Protein AF-A0AAD5AN20-F1 (afdb_monomer_lite)

Organism: Silurus asotus (NCBI:txid30991)

InterPro domains:
  IPR009125 ATP synthase membrane subunit K [PF14960] (1-51)
  IPR009125 ATP synthase membrane subunit K [PR01821] (9-27)
  IPR009125 ATP synthase membrane subunit K [PR01821] (28-46)
  IPR009125 ATP synthase membrane subunit K [PR01821] (47-57)
  IPR009125 ATP synthase membrane subunit K [PTHR34038] (1-53)

Sequence (57 aa):
MAGHDSGTHHQFTGIAKYFNSYTITGRRNCVLATYAGIATLILFFKLKPKKKAVTAS

Secondary structure (DSSP, 8-state):
------TT-----HHHHHS-SSSHHHHHHHHHHHHHHHHHHHHHHHHSPPPPP----

pLDDT: mean 81.31, std 16.97, range [45.78, 98.25]

Structure (mmCIF, N/CA/C/O backbone):
data_AF-A0AAD5AN20-F1
#
_entry.id   AF-A0AAD5AN20-F1
#
loop_
_atom_site.group_PDB
_atom_site.id
_atom_site.type_symbol
_atom_site.label_atom_id
_atom_site.label_alt_id
_atom_site.label_comp_id
_atom_site.label_asym_id
_atom_site.label_entity_id
_atom_site.label_seq_id
_atom_site.pdbx_PDB_ins_code
_atom_site.Cartn_x
_atom_site.Cartn_y
_atom_site.Cartn_z
_atom_site.occupancy
_atom_site.B_iso_or_equiv
_atom_site.auth_seq_id
_atom_site.auth_comp_id
_atom_site.auth_asym_id
_atom_site.auth_atom_id
_atom_site.pdbx_PDB_model_num
ATOM 1 N N . MET A 1 1 ? 20.674 -14.399 -18.202 1.00 57.44 1 MET A N 1
ATOM 2 C CA . MET A 1 1 ? 19.495 -14.181 -19.061 1.00 57.44 1 MET A CA 1
ATOM 3 C C . MET A 1 1 ? 19.700 -12.880 -19.811 1.00 57.44 1 MET A C 1
ATOM 5 O O . MET A 1 1 ? 19.524 -11.817 -19.233 1.00 57.44 1 MET A O 1
ATOM 9 N N . ALA A 1 2 ? 20.193 -12.974 -21.046 1.00 61.06 2 ALA A N 1
ATOM 10 C CA . ALA A 1 2 ? 20.213 -11.858 -21.980 1.00 61.06 2 ALA A CA 1
ATOM 11 C C . ALA A 1 2 ? 18.803 -11.750 -22.569 1.00 61.06 2 ALA A C 1
ATOM 13 O O . ALA A 1 2 ? 18.344 -12.676 -23.233 1.00 61.06 2 ALA A O 1
ATOM 14 N N . GLY A 1 3 ? 18.103 -10.669 -22.249 1.00 48.31 3 GLY A N 1
ATOM 15 C CA . GLY A 1 3 ? 16.745 -10.407 -22.702 1.00 48.31 3 GLY A CA 1
ATOM 16 C C . GLY A 1 3 ? 16.540 -8.905 -22.723 1.00 48.31 3 GLY A C 1
ATOM 17 O O . GLY A 1 3 ? 16.634 -8.237 -21.700 1.00 48.31 3 GLY A O 1
ATOM 18 N N . HIS A 1 4 ? 16.369 -8.379 -23.922 1.00 52.69 4 HIS A N 1
ATOM 19 C CA . HIS A 1 4 ? 16.130 -6.984 -24.232 1.00 52.69 4 HIS A CA 1
ATOM 20 C C . HIS A 1 4 ? 14.728 -6.573 -23.738 1.00 52.69 4 HIS A C 1
ATOM 22 O O . HIS A 1 4 ? 13.817 -6.404 -24.537 1.00 52.69 4 HIS A O 1
ATOM 28 N N . ASP A 1 5 ? 14.543 -6.395 -22.426 1.00 57.41 5 ASP A N 1
ATOM 29 C CA . ASP A 1 5 ? 13.313 -5.832 -21.837 1.00 57.41 5 ASP A CA 1
ATOM 30 C C . ASP A 1 5 ? 13.343 -4.292 -21.840 1.00 57.41 5 ASP A C 1
ATOM 32 O O . ASP A 1 5 ? 12.878 -3.621 -20.921 1.00 57.41 5 ASP A O 1
ATOM 36 N N . SER A 1 6 ? 13.889 -3.705 -22.909 1.00 50.06 6 SER A N 1
ATOM 37 C CA . SER A 1 6 ? 13.816 -2.263 -23.168 1.00 50.06 6 SER A CA 1
ATOM 38 C C . SER A 1 6 ? 12.428 -1.816 -23.650 1.00 50.06 6 SER A C 1
ATOM 40 O O . SER A 1 6 ? 12.216 -0.642 -23.947 1.00 50.06 6 SER A O 1
ATOM 42 N N . GLY A 1 7 ? 11.456 -2.732 -23.699 1.00 50.62 7 GLY A N 1
ATOM 43 C CA . GLY A 1 7 ? 10.045 -2.427 -23.883 1.00 50.62 7 GLY A CA 1
ATOM 44 C C . GLY A 1 7 ? 9.407 -2.065 -22.546 1.00 50.62 7 GLY A C 1
ATOM 45 O O . GLY A 1 7 ? 9.121 -2.944 -21.742 1.00 50.62 7 GLY A O 1
ATOM 46 N N . THR A 1 8 ? 9.130 -0.775 -22.339 1.00 54.34 8 THR A N 1
ATOM 47 C CA . THR A 1 8 ? 8.425 -0.188 -21.176 1.00 54.34 8 THR A CA 1
ATOM 48 C C . THR A 1 8 ? 9.273 0.135 -19.937 1.00 54.34 8 THR A C 1
ATOM 50 O O . THR A 1 8 ? 8.851 -0.045 -18.795 1.00 54.34 8 THR A O 1
ATOM 53 N N . HIS A 1 9 ? 10.441 0.758 -20.122 1.00 56.41 9 HIS A N 1
ATOM 54 C CA . HIS A 1 9 ? 11.034 1.563 -19.046 1.00 56.41 9 HIS A CA 1
ATOM 55 C C . HIS A 1 9 ? 10.156 2.795 -18.789 1.00 56.41 9 HIS A C 1
ATOM 57 O O . HIS A 1 9 ? 10.471 3.903 -19.216 1.00 56.41 9 HIS A O 1
ATOM 63 N N . HIS A 1 10 ? 9.015 2.612 -18.124 1.00 64.00 10 HIS A N 1
ATOM 64 C CA . HIS A 1 10 ? 8.203 3.726 -17.679 1.00 64.00 10 HIS A CA 1
ATOM 65 C C . HIS A 1 10 ? 9.040 4.547 -16.697 1.00 64.00 10 HIS A C 1
ATOM 67 O O . HIS A 1 10 ? 9.218 4.174 -15.535 1.00 64.00 10 HIS A O 1
ATOM 73 N N . GLN A 1 11 ? 9.595 5.656 -17.180 1.00 74.38 11 GLN A N 1
ATOM 74 C CA . GLN A 1 11 ? 10.420 6.565 -16.398 1.00 74.38 11 GLN A CA 1
ATOM 75 C C . GLN A 1 11 ? 9.511 7.442 -15.529 1.00 74.38 11 GLN A C 1
ATOM 77 O O . GLN A 1 11 ? 9.468 8.662 -15.647 1.00 74.38 11 GLN A O 1
ATOM 82 N N . PHE A 1 12 ? 8.713 6.797 -14.678 1.00 81.62 12 PHE A N 1
ATOM 83 C CA . PHE A 1 12 ? 7.850 7.487 -13.739 1.00 81.62 12 PHE A CA 1
ATOM 84 C C . PHE A 1 12 ? 8.710 8.279 -12.754 1.00 81.62 12 PHE A C 1
ATOM 86 O O . PHE A 1 12 ? 9.700 7.777 -12.211 1.00 81.62 12 PHE A O 1
ATOM 93 N N . THR A 1 13 ? 8.313 9.519 -12.504 1.00 88.25 13 THR A N 1
ATOM 94 C CA . THR A 1 13 ? 8.965 10.424 -11.558 1.00 88.25 13 THR A CA 1
ATOM 95 C C . THR A 1 13 ? 8.048 10.687 -10.361 1.00 88.25 13 THR A C 1
ATOM 97 O O . THR A 1 1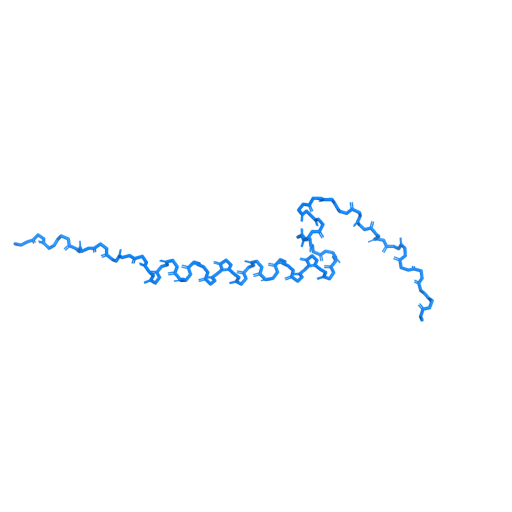3 ? 6.8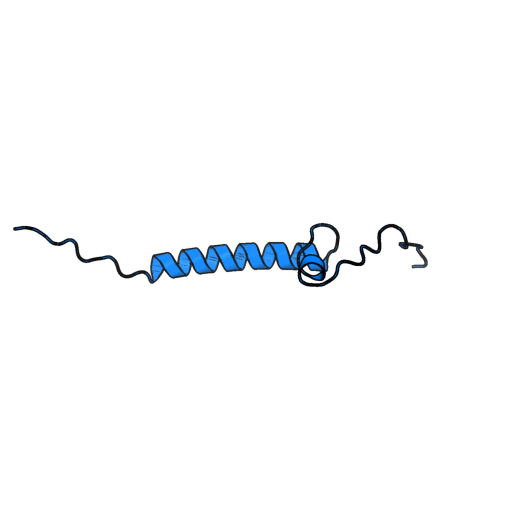64 10.338 -10.365 1.00 88.25 13 THR A O 1
ATOM 100 N N . GLY A 1 14 ? 8.610 11.245 -9.286 1.00 89.50 14 GLY A N 1
ATOM 101 C CA . GLY A 1 14 ? 7.855 11.589 -8.078 1.00 89.50 14 GLY A CA 1
ATOM 102 C C . GLY A 1 14 ? 7.108 10.402 -7.455 1.00 89.50 14 GLY A C 1
ATOM 103 O O . GLY A 1 14 ? 7.652 9.304 -7.329 1.00 89.50 14 GLY A O 1
ATOM 104 N N . ILE A 1 15 ? 5.848 10.628 -7.067 1.00 90.00 15 ILE A N 1
ATOM 105 C CA . ILE A 1 15 ? 4.991 9.630 -6.401 1.00 90.00 15 ILE A CA 1
ATOM 106 C C . ILE A 1 15 ? 4.651 8.469 -7.344 1.00 90.00 15 ILE A C 1
ATOM 108 O O . ILE A 1 15 ? 4.651 7.314 -6.919 1.00 90.00 15 ILE A O 1
ATOM 112 N N . ALA A 1 16 ? 4.445 8.748 -8.636 1.00 89.06 16 ALA A N 1
ATOM 113 C CA . ALA A 1 16 ? 4.117 7.731 -9.636 1.00 89.06 16 ALA A CA 1
ATOM 114 C C . ALA A 1 16 ? 5.233 6.684 -9.798 1.00 89.06 16 ALA A C 1
ATOM 116 O O . ALA A 1 16 ? 4.964 5.534 -10.142 1.00 89.06 16 ALA A O 1
ATOM 117 N N . LYS A 1 17 ? 6.488 7.033 -9.478 1.00 90.19 17 LYS A N 1
ATOM 118 C CA . LYS A 1 17 ? 7.601 6.070 -9.439 1.00 90.19 17 LYS A CA 1
ATOM 119 C C . LYS A 1 17 ? 7.357 4.939 -8.443 1.00 90.19 17 LYS A C 1
ATOM 121 O O . LYS A 1 17 ? 7.702 3.792 -8.716 1.00 90.19 17 LYS A O 1
ATOM 126 N N . TYR A 1 18 ? 6.747 5.264 -7.309 1.00 90.44 18 TYR A N 1
ATOM 127 C CA . TYR A 1 18 ? 6.524 4.334 -6.207 1.00 90.44 18 TYR A CA 1
ATOM 128 C C . TYR A 1 18 ? 5.107 3.782 -6.162 1.00 90.44 18 TYR A C 1
ATOM 130 O O . TYR A 1 18 ? 4.924 2.716 -5.593 1.00 90.44 18 TYR A O 1
ATOM 138 N N . PHE A 1 19 ? 4.133 4.463 -6.759 1.00 91.00 19 PHE A N 1
ATOM 139 C CA . PHE A 1 19 ? 2.735 4.047 -6.803 1.00 91.00 19 PHE A CA 1
ATOM 140 C C . PHE A 1 19 ? 2.261 4.028 -8.256 1.00 91.00 19 PHE A C 1
ATOM 142 O O . PHE A 1 19 ? 1.829 5.038 -8.804 1.00 91.00 19 PHE A O 1
ATOM 149 N N . ASN A 1 20 ? 2.383 2.866 -8.892 1.00 89.81 20 ASN A N 1
ATOM 150 C CA . ASN A 1 20 ? 1.919 2.616 -10.254 1.00 89.81 20 ASN A CA 1
ATOM 151 C C . ASN A 1 20 ? 1.540 1.141 -10.425 1.00 89.81 20 ASN A C 1
ATOM 153 O O . ASN A 1 20 ? 1.995 0.288 -9.667 1.00 89.81 20 ASN A O 1
ATOM 157 N N . SER A 1 21 ? 0.758 0.830 -11.457 1.00 88.88 21 SER A N 1
ATOM 158 C CA . SER A 1 21 ? 0.311 -0.545 -11.730 1.00 88.88 21 SER A CA 1
ATOM 159 C C . SER A 1 21 ? 1.284 -1.356 -12.597 1.00 88.88 21 SER A C 1
ATOM 161 O O . SER A 1 21 ? 1.146 -2.574 -12.718 1.00 88.88 21 SER A O 1
ATOM 163 N N . TYR A 1 22 ? 2.288 -0.707 -13.190 1.00 86.50 22 TYR A N 1
ATOM 164 C CA . TYR A 1 22 ? 3.123 -1.289 -14.246 1.00 86.50 22 TYR A CA 1
ATOM 165 C C . TYR A 1 22 ? 4.359 -2.014 -13.705 1.00 86.50 22 TYR A C 1
ATOM 167 O O . TYR A 1 22 ? 4.706 -3.101 -14.165 1.00 86.50 22 TYR A O 1
ATOM 175 N N . THR A 1 23 ? 4.993 -1.466 -12.672 1.00 87.56 23 THR A N 1
ATOM 176 C CA . THR A 1 23 ? 6.211 -2.022 -12.068 1.00 87.56 23 THR A CA 1
ATOM 177 C C . THR A 1 23 ? 5.893 -2.905 -10.862 1.00 87.56 23 THR A C 1
ATOM 179 O O . THR A 1 23 ? 4.910 -2.686 -10.153 1.00 87.56 23 THR A O 1
ATOM 182 N N . ILE A 1 24 ? 6.754 -3.890 -10.583 1.00 89.31 24 ILE A N 1
ATOM 183 C CA . ILE A 1 24 ? 6.627 -4.758 -9.396 1.00 89.31 24 ILE A CA 1
ATOM 184 C C . ILE A 1 24 ? 6.651 -3.927 -8.105 1.00 89.31 24 ILE A C 1
ATOM 186 O O . ILE A 1 24 ? 5.812 -4.125 -7.226 1.00 89.31 24 ILE A O 1
ATOM 190 N N . THR A 1 25 ? 7.564 -2.956 -8.016 1.00 90.06 25 THR A N 1
ATOM 191 C CA . THR A 1 25 ? 7.668 -2.033 -6.876 1.00 90.06 25 THR A CA 1
ATOM 192 C C . THR A 1 25 ? 6.402 -1.194 -6.715 1.00 90.06 25 THR A C 1
ATOM 194 O O . THR A 1 25 ? 5.862 -1.112 -5.613 1.00 90.06 25 THR A O 1
ATOM 197 N N . GLY A 1 26 ? 5.891 -0.629 -7.814 1.00 93.19 26 GLY A N 1
ATOM 198 C CA . GLY A 1 26 ? 4.661 0.159 -7.826 1.00 93.19 26 GLY A CA 1
ATOM 199 C C . GLY A 1 26 ? 3.454 -0.622 -7.311 1.00 93.19 26 GLY A C 1
ATOM 200 O O . GLY A 1 26 ? 2.760 -0.166 -6.399 1.00 93.19 26 GLY A O 1
ATOM 201 N N . ARG A 1 27 ? 3.246 -1.835 -7.844 1.00 94.12 27 ARG A N 1
ATOM 202 C CA . ARG A 1 27 ? 2.134 -2.709 -7.444 1.00 94.12 27 ARG A CA 1
ATOM 203 C C . ARG A 1 27 ? 2.215 -3.089 -5.973 1.00 94.12 27 ARG A C 1
ATOM 205 O O . ARG A 1 27 ? 1.214 -2.996 -5.266 1.00 94.12 27 ARG A O 1
ATOM 212 N N . ARG A 1 28 ? 3.405 -3.467 -5.495 1.00 94.62 28 ARG A N 1
ATOM 213 C CA . ARG A 1 28 ? 3.621 -3.820 -4.086 1.00 94.62 28 ARG A CA 1
ATOM 214 C C . ARG A 1 28 ? 3.259 -2.663 -3.160 1.00 94.62 28 ARG A C 1
ATOM 216 O O . ARG A 1 28 ? 2.5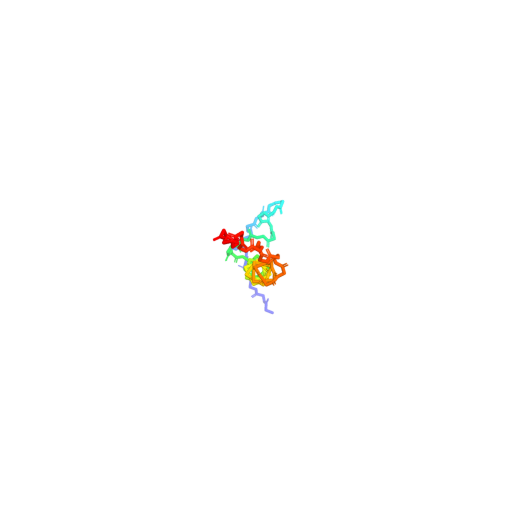34 -2.869 -2.193 1.00 94.62 28 ARG A O 1
ATOM 223 N N . ASN A 1 29 ? 3.741 -1.460 -3.453 1.00 95.25 29 ASN A N 1
ATOM 224 C CA . ASN A 1 29 ? 3.482 -0.293 -2.614 1.00 95.25 29 ASN A CA 1
ATOM 225 C C . ASN A 1 29 ? 2.004 0.089 -2.604 1.00 95.25 29 ASN A C 1
ATOM 227 O O . ASN A 1 29 ? 1.480 0.432 -1.549 1.00 95.25 29 ASN A O 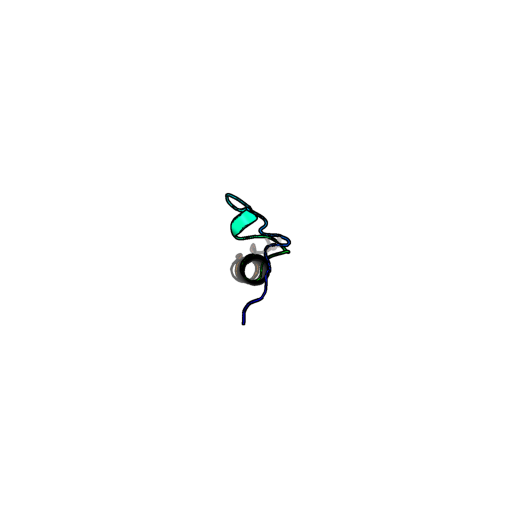1
ATOM 231 N N . CYS A 1 30 ? 1.324 -0.012 -3.748 1.00 95.06 30 CYS A N 1
ATOM 232 C CA . CYS A 1 30 ? -0.110 0.245 -3.832 1.00 95.06 30 CYS A CA 1
ATOM 233 C C . CYS A 1 30 ? -0.895 -0.719 -2.924 1.00 95.06 30 CYS A C 1
ATOM 235 O O . CYS A 1 30 ? -1.677 -0.271 -2.091 1.00 95.06 30 CYS A O 1
ATOM 237 N N . VAL A 1 31 ? -0.587 -2.022 -2.979 1.00 96.56 31 VAL A N 1
ATOM 238 C CA . VAL A 1 31 ? -1.193 -3.040 -2.100 1.00 96.56 31 VAL A CA 1
ATOM 239 C C . VAL A 1 31 ? -0.896 -2.769 -0.621 1.00 96.56 31 VAL A C 1
ATOM 241 O O . VAL A 1 31 ? -1.803 -2.814 0.210 1.00 96.56 31 VAL A O 1
ATOM 244 N N . LEU A 1 32 ? 0.357 -2.451 -0.281 1.00 97.56 32 LEU A N 1
ATOM 245 C CA . LEU A 1 32 ? 0.735 -2.120 1.095 1.00 97.56 32 LEU A CA 1
ATOM 246 C C . LEU A 1 32 ? -0.006 -0.880 1.607 1.00 97.56 32 LEU A C 1
ATOM 248 O O . LEU A 1 32 ? -0.494 -0.893 2.735 1.00 97.56 32 LEU A O 1
ATOM 252 N N . ALA A 1 33 ? -0.135 0.163 0.785 1.00 97.31 33 ALA A N 1
ATOM 253 C CA . ALA A 1 33 ? -0.878 1.366 1.144 1.00 97.31 33 ALA A CA 1
ATOM 254 C C . ALA A 1 33 ? -2.369 1.080 1.348 1.00 97.31 33 ALA A C 1
ATOM 256 O O . ALA A 1 33 ? -2.958 1.604 2.291 1.00 97.31 33 ALA A O 1
ATOM 257 N N . THR A 1 34 ? -2.973 0.213 0.532 1.00 97.62 34 THR A N 1
ATOM 258 C CA . THR A 1 34 ? -4.362 -0.217 0.734 1.00 97.62 34 THR A CA 1
ATOM 259 C C . THR A 1 34 ? -4.533 -0.942 2.067 1.00 97.62 34 THR A C 1
ATOM 261 O O . THR A 1 34 ? -5.423 -0.587 2.839 1.00 97.62 34 THR A O 1
ATOM 264 N N . TYR A 1 35 ? -3.669 -1.911 2.384 1.00 97.88 35 TYR A N 1
ATOM 265 C CA . TYR A 1 35 ? -3.751 -2.624 3.662 1.00 97.88 35 TYR A CA 1
ATOM 266 C C . TYR A 1 35 ? -3.511 -1.709 4.859 1.00 97.88 35 TYR A C 1
ATOM 268 O O . TYR A 1 35 ? -4.266 -1.769 5.829 1.00 97.88 35 TYR A O 1
ATOM 276 N N . ALA A 1 36 ? -2.510 -0.831 4.777 1.00 98.06 36 ALA A N 1
ATOM 277 C CA . ALA A 1 36 ? -2.251 0.159 5.811 1.00 98.06 36 ALA A CA 1
ATOM 278 C C . ALA A 1 36 ? -3.464 1.080 6.006 1.00 98.06 36 ALA A C 1
ATOM 280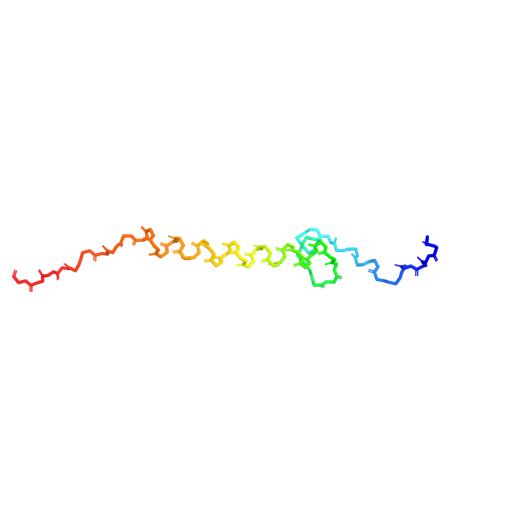 O O . ALA A 1 36 ? -3.912 1.254 7.133 1.00 98.06 36 ALA A O 1
ATOM 281 N N . GLY A 1 37 ? -4.057 1.591 4.922 1.00 98.00 37 GLY A N 1
ATOM 282 C CA . GLY A 1 37 ? -5.238 2.453 4.976 1.00 98.00 37 GLY A CA 1
ATOM 283 C C . GLY A 1 37 ? -6.438 1.777 5.641 1.00 98.00 37 GLY A C 1
ATOM 284 O O . GLY A 1 37 ? -7.048 2.355 6.539 1.00 98.00 37 GLY A O 1
ATOM 285 N N . ILE A 1 38 ? -6.740 0.529 5.271 1.00 98.25 38 ILE A N 1
ATOM 286 C CA . ILE A 1 38 ? -7.820 -0.244 5.903 1.00 98.25 38 ILE A CA 1
ATOM 287 C C . ILE A 1 38 ? -7.525 -0.464 7.392 1.00 98.25 38 ILE A C 1
ATOM 289 O O . ILE A 1 38 ? -8.395 -0.220 8.231 1.00 98.25 38 ILE A O 1
ATOM 293 N N . ALA A 1 39 ? -6.302 -0.871 7.742 1.00 97.94 39 ALA A N 1
ATOM 294 C CA . ALA A 1 39 ? -5.905 -1.080 9.132 1.00 97.94 39 ALA A CA 1
ATOM 295 C C . ALA A 1 39 ? -6.018 0.211 9.959 1.00 97.94 39 ALA A C 1
ATOM 297 O O . ALA A 1 39 ? -6.542 0.185 11.074 1.00 97.94 39 ALA A O 1
ATOM 298 N N . THR A 1 40 ? -5.598 1.351 9.404 1.00 97.88 40 THR A N 1
ATOM 299 C CA . THR A 1 40 ? -5.727 2.664 10.042 1.00 97.88 40 THR A CA 1
ATOM 300 C C . THR A 1 40 ? -7.187 3.056 10.236 1.00 97.88 40 THR A C 1
ATOM 302 O O . THR A 1 40 ? -7.529 3.543 11.309 1.00 97.88 40 THR A O 1
ATOM 305 N N . LEU A 1 41 ? -8.066 2.816 9.258 1.00 96.69 41 LEU A N 1
ATOM 306 C CA . LEU A 1 41 ? -9.499 3.090 9.405 1.00 96.69 41 LEU A CA 1
ATOM 307 C C . LEU A 1 41 ? -10.120 2.235 10.513 1.00 96.69 41 LEU A C 1
ATOM 309 O O . LEU A 1 41 ? -10.819 2.765 11.376 1.00 96.69 41 LEU A O 1
ATOM 313 N N . ILE A 1 42 ? -9.829 0.932 10.535 1.00 96.62 42 ILE A N 1
ATOM 314 C CA . ILE A 1 42 ? -10.301 0.026 11.592 1.00 96.62 42 ILE A CA 1
ATOM 315 C C . ILE A 1 42 ? -9.813 0.508 12.960 1.00 96.62 42 ILE A C 1
ATOM 317 O O . ILE A 1 42 ? -10.605 0.615 13.897 1.00 96.62 42 ILE A O 1
ATOM 321 N N . LEU A 1 43 ? -8.524 0.834 13.075 1.00 96.81 43 LEU A N 1
ATOM 322 C CA . LEU A 1 43 ? -7.941 1.337 14.313 1.00 96.81 43 LEU A CA 1
ATOM 323 C C . LEU A 1 43 ? -8.591 2.657 14.738 1.00 96.81 43 LEU A C 1
ATOM 325 O O . LEU A 1 43 ? -8.953 2.806 15.901 1.00 96.81 43 LEU A O 1
ATOM 329 N N . PHE A 1 44 ? -8.806 3.579 13.800 1.00 94.44 44 PHE A N 1
ATOM 330 C CA . PHE A 1 44 ? -9.484 4.843 14.057 1.00 94.44 44 PHE A CA 1
ATOM 331 C C . PHE A 1 44 ? -10.889 4.614 14.613 1.00 94.44 44 PHE A C 1
ATOM 333 O O . PHE A 1 44 ? -11.213 5.160 15.661 1.00 94.44 44 PHE A O 1
ATOM 340 N N . PHE A 1 45 ? -11.712 3.770 13.985 1.00 93.25 45 PHE A N 1
ATOM 341 C CA . PHE A 1 45 ? -13.061 3.483 14.486 1.00 93.25 45 PHE A CA 1
ATOM 342 C C . PHE A 1 45 ? -13.066 2.731 15.818 1.00 93.25 45 PHE A C 1
ATOM 344 O O . PHE A 1 45 ? -13.969 2.945 16.625 1.00 93.25 45 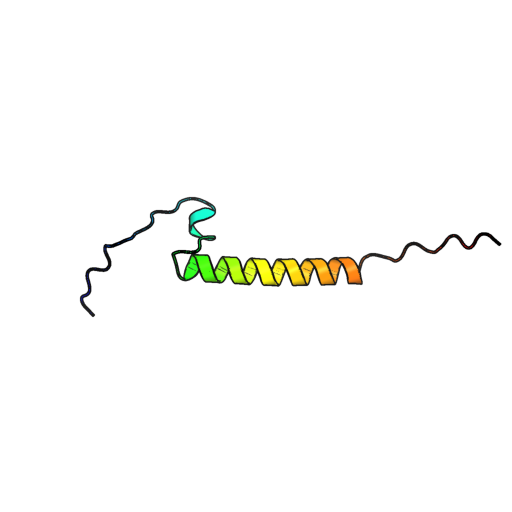PHE A O 1
ATOM 351 N N . LYS A 1 46 ? -12.062 1.887 16.070 1.00 90.31 46 LYS A N 1
ATOM 352 C CA . LYS A 1 46 ? -11.908 1.181 17.345 1.00 90.31 46 LYS A CA 1
ATOM 353 C C . LYS A 1 46 ? -11.509 2.128 18.481 1.00 90.31 46 LYS A C 1
ATOM 355 O O . LYS A 1 46 ? -12.005 1.973 19.592 1.00 90.31 46 LYS A O 1
ATOM 360 N N . LEU A 1 47 ? -10.623 3.087 18.210 1.00 92.69 47 LEU A N 1
ATOM 361 C CA . LEU A 1 47 ? -10.139 4.058 19.196 1.00 92.69 47 LEU A CA 1
ATOM 362 C C . LEU A 1 47 ? -11.040 5.289 19.323 1.00 92.69 47 LEU A C 1
ATOM 364 O O . LEU A 1 47 ? -10.962 5.988 20.331 1.00 92.69 47 LEU A O 1
ATOM 368 N N . LYS A 1 48 ? -11.892 5.570 18.329 1.00 85.31 48 LYS A N 1
ATOM 369 C CA . LYS A 1 48 ? -12.815 6.705 18.356 1.00 85.31 48 LYS A CA 1
ATOM 370 C C . LYS A 1 48 ? -13.734 6.561 19.576 1.00 85.31 48 LYS A C 1
ATOM 372 O O . LYS A 1 48 ? -14.546 5.632 19.614 1.00 85.31 48 LYS A O 1
ATOM 377 N N . PRO A 1 49 ? -13.650 7.469 20.565 1.00 80.88 49 PRO A N 1
ATOM 378 C CA . PRO A 1 49 ? -14.477 7.380 21.754 1.00 80.88 49 PRO A CA 1
ATOM 379 C C . PRO A 1 49 ? -15.945 7.472 21.344 1.00 80.88 49 PRO A C 1
ATOM 381 O O . PRO A 1 49 ? -16.351 8.378 20.605 1.00 80.88 49 PRO A O 1
ATOM 384 N N . LYS A 1 50 ? -16.756 6.519 21.808 1.00 71.06 50 LYS A N 1
ATOM 385 C CA . LYS A 1 50 ? -18.204 6.609 21.629 1.00 71.06 50 LYS A CA 1
ATOM 386 C C . LYS A 1 50 ? -18.677 7.816 22.431 1.00 71.06 50 LYS A C 1
ATOM 388 O O . LYS A 1 50 ? -18.444 7.885 23.636 1.00 71.06 50 LYS A O 1
ATOM 393 N N . LYS A 1 51 ? -19.311 8.784 21.763 1.00 70.94 51 LYS A N 1
ATOM 394 C CA . LYS A 1 51 ? -19.993 9.878 22.463 1.00 70.94 51 LYS A CA 1
ATOM 395 C C . LYS A 1 51 ? -20.960 9.232 23.456 1.00 70.94 51 LYS A C 1
ATOM 397 O O . LYS A 1 51 ? -21.721 8.351 23.051 1.00 70.94 51 LYS A O 1
ATOM 402 N N . LYS A 1 52 ? -20.908 9.622 24.735 1.00 61.72 52 LYS A N 1
ATOM 403 C CA . LYS A 1 52 ? -21.946 9.220 25.690 1.00 61.72 52 LYS A CA 1
ATOM 404 C C . LYS A 1 52 ? -23.271 9.685 25.094 1.00 61.72 52 LYS A C 1
ATOM 406 O O . LYS A 1 52 ? -23.390 10.858 24.740 1.00 61.72 52 LYS A O 1
ATOM 411 N N . ALA A 1 53 ? -24.216 8.764 24.913 1.00 61.31 53 ALA A N 1
ATOM 412 C CA . ALA A 1 53 ? -25.587 9.166 24.663 1.00 61.31 53 ALA A CA 1
ATOM 413 C C . ALA A 1 53 ? -25.953 10.113 25.806 1.00 61.31 53 ALA A C 1
ATOM 415 O O . ALA A 1 53 ? -25.800 9.752 26.973 1.00 61.31 53 ALA A O 1
ATOM 416 N N . VAL A 1 54 ? -26.344 11.343 25.476 1.00 62.81 54 VAL A N 1
ATOM 417 C CA . VAL A 1 54 ? -27.069 12.176 26.427 1.00 62.81 54 VAL A CA 1
ATOM 418 C C . VAL A 1 54 ? -28.383 11.434 26.634 1.00 62.81 54 VAL A C 1
ATOM 420 O O . VAL A 1 54 ? -29.304 11.556 25.833 1.00 62.81 54 VAL A O 1
ATOM 423 N N . THR A 1 55 ? -28.420 10.552 27.632 1.00 57.31 55 THR A N 1
ATOM 424 C CA . THR A 1 55 ? -29.664 10.044 28.195 1.00 57.31 55 THR A CA 1
ATOM 425 C C . THR A 1 55 ? -30.392 11.263 28.730 1.00 57.31 55 THR A C 1
ATOM 427 O O . THR A 1 55 ? -30.035 11.794 29.776 1.00 57.31 55 THR A O 1
ATOM 430 N N . ALA A 1 56 ? -31.344 11.759 27.945 1.00 58.69 56 ALA A N 1
ATOM 431 C CA . ALA A 1 56 ? -32.379 12.641 28.438 1.00 58.69 56 ALA A CA 1
ATOM 432 C C . ALA A 1 56 ? -33.328 11.774 29.268 1.00 58.69 56 ALA A C 1
ATOM 434 O O . ALA A 1 56 ? -34.108 11.007 28.704 1.00 58.69 56 ALA A O 1
ATOM 435 N N . SER A 1 57 ? -33.193 11.822 30.590 1.00 45.78 57 SER A N 1
ATOM 436 C CA . SER A 1 57 ? -34.187 11.385 31.578 1.00 45.78 57 SER A CA 1
ATOM 437 C C . SER A 1 57 ? -33.872 12.067 32.899 1.00 45.78 57 SER A C 1
ATOM 439 O O . SER A 1 57 ? -32.695 11.973 33.317 1.00 45.78 57 SER A O 1
#

Foldseek 3Di:
DDDPVVPDPPVDDDPCVQQDDPDPNNVVNVVVVVVVVVVVVVVCVVPVDDDPPPPPD

Radius of gyration: 21.45 Å; chains: 1; bounding box: 54×27×56 Å